Protein AF-A0A4Q3V909-F1 (afdb_monomer_lite)

pLDDT: mean 72.57, std 17.15, range [41.12, 91.94]

Secondary structure (DSSP, 8-state):
------TT------HHHHHHHHHHHHHHHHHHTSSS--HHHHHHHHHHHHHHHHHHHHHHHHHHH------

Sequence (71 aa):
MQTAFNPSVRITLPPTELGDYDFLRATYEALLRASSPDAAAIDAAFDALDAAHERFRAAHQRRVRNPEGVH

Foldseek 3Di:
DDDDPDPPPPVPDDPVLVVVLVVLVVQLVVLVVDPDRDPVSNVVSVVVNVVSVVVSVVVSVVCVVPVDPDD

Structure (mmCIF, N/CA/C/O backbone):
data_AF-A0A4Q3V909-F1
#
_entry.id   AF-A0A4Q3V909-F1
#
loop_
_atom_site.group_PDB
_atom_site.id
_atom_site.type_symbol
_atom_site.label_atom_id
_atom_site.label_alt_id
_atom_site.label_comp_id
_atom_site.label_asym_id
_atom_site.label_entity_id
_atom_site.label_seq_id
_atom_site.pdbx_PDB_ins_code
_atom_site.Cartn_x
_atom_site.Cartn_y
_atom_site.Cartn_z
_atom_site.occupancy
_atom_site.B_iso_or_equiv
_atom_site.auth_seq_id
_atom_site.auth_comp_id
_atom_site.auth_asym_id
_atom_site.auth_atom_id
_atom_site.pdbx_PDB_model_num
ATOM 1 N N . MET A 1 1 ? 36.363 -16.180 -2.490 1.00 41.12 1 MET A N 1
ATOM 2 C CA . MET A 1 1 ? 35.255 -16.050 -3.458 1.00 41.12 1 MET A CA 1
ATOM 3 C C . MET A 1 1 ? 34.271 -15.035 -2.891 1.00 41.12 1 MET A C 1
ATOM 5 O O . MET A 1 1 ? 33.525 -15.380 -1.990 1.00 41.12 1 MET A O 1
ATOM 9 N N . GLN A 1 2 ? 34.364 -13.767 -3.301 1.00 41.91 2 GLN A N 1
ATOM 10 C CA . GLN A 1 2 ? 33.451 -12.698 -2.875 1.00 41.91 2 GLN A CA 1
ATOM 11 C C . GLN A 1 2 ? 32.579 -12.341 -4.078 1.00 41.91 2 GLN A C 1
ATOM 13 O O . GLN A 1 2 ? 33.090 -11.878 -5.094 1.00 41.91 2 GLN A O 1
ATOM 18 N N . THR A 1 3 ? 31.280 -12.611 -3.996 1.00 42.41 3 THR A N 1
ATOM 19 C CA . THR A 1 3 ? 30.300 -12.124 -4.969 1.00 42.41 3 THR A CA 1
ATOM 20 C C . THR A 1 3 ? 30.144 -10.625 -4.758 1.00 42.41 3 THR A C 1
ATOM 22 O O . THR A 1 3 ? 29.576 -10.192 -3.756 1.00 42.41 3 THR A O 1
ATOM 25 N N . ALA A 1 4 ? 30.705 -9.836 -5.672 1.00 46.38 4 ALA A N 1
ATOM 26 C CA . ALA A 1 4 ? 30.546 -8.392 -5.689 1.00 46.38 4 ALA A CA 1
ATOM 27 C C . ALA A 1 4 ? 29.054 -8.050 -5.812 1.00 46.38 4 ALA A C 1
ATOM 29 O O . ALA A 1 4 ? 28.408 -8.370 -6.810 1.00 46.38 4 ALA A O 1
ATOM 30 N N . PHE A 1 5 ? 28.506 -7.409 -4.781 1.00 52.69 5 PHE A N 1
ATOM 31 C CA . PHE A 1 5 ? 27.222 -6.727 -4.856 1.00 52.69 5 PHE A CA 1
ATOM 32 C C . PHE A 1 5 ? 27.370 -5.637 -5.920 1.00 52.69 5 PHE A C 1
ATOM 34 O O . PHE A 1 5 ? 28.142 -4.705 -5.723 1.00 52.69 5 PHE A O 1
ATOM 41 N N . ASN A 1 6 ? 26.732 -5.797 -7.079 1.00 43.78 6 ASN A N 1
ATOM 42 C CA . ASN A 1 6 ? 26.817 -4.840 -8.179 1.00 43.78 6 ASN A CA 1
ATOM 43 C C . ASN A 1 6 ? 25.792 -3.713 -7.928 1.00 43.78 6 ASN A C 1
ATOM 45 O O . ASN A 1 6 ? 24.598 -3.951 -8.114 1.00 43.78 6 ASN A O 1
ATOM 49 N N . PRO A 1 7 ? 26.198 -2.496 -7.513 1.00 50.28 7 PRO A N 1
ATOM 50 C CA . PRO A 1 7 ? 25.268 -1.421 -7.150 1.00 50.28 7 PRO A CA 1
ATOM 51 C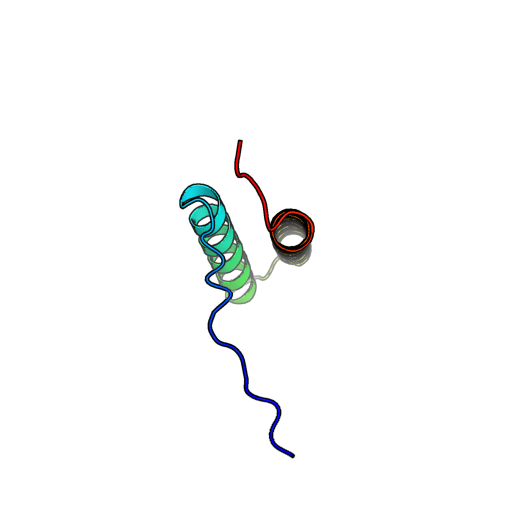 C . PRO A 1 7 ? 24.659 -0.704 -8.372 1.00 50.28 7 PRO A C 1
ATOM 53 O O . PRO A 1 7 ? 24.071 0.367 -8.237 1.00 50.28 7 PRO A O 1
ATOM 56 N N . SER A 1 8 ? 24.817 -1.251 -9.580 1.00 47.69 8 SER A N 1
ATOM 57 C CA . SER A 1 8 ? 24.561 -0.518 -10.827 1.00 47.69 8 SER A CA 1
ATOM 58 C C . SER A 1 8 ? 23.145 -0.661 -11.377 1.00 47.69 8 SER A C 1
ATOM 60 O O . SER A 1 8 ? 22.823 -0.030 -12.381 1.00 47.69 8 SER A O 1
ATOM 62 N N . VAL A 1 9 ? 22.256 -1.413 -10.724 1.00 50.56 9 VAL A N 1
ATOM 63 C CA . VAL A 1 9 ? 20.831 -1.354 -11.065 1.00 50.56 9 VAL A CA 1
ATOM 64 C C . VAL A 1 9 ? 20.221 -0.140 -10.368 1.00 50.56 9 VAL A C 1
ATOM 66 O O . VAL A 1 9 ? 19.486 -0.244 -9.388 1.00 50.56 9 VAL A O 1
ATOM 69 N N . ARG A 1 10 ? 20.530 1.052 -10.882 1.00 52.38 10 ARG A N 1
ATOM 70 C CA . ARG A 1 10 ? 19.696 2.224 -10.628 1.00 52.38 10 ARG A CA 1
ATOM 71 C C . ARG A 1 10 ? 18.390 1.983 -11.366 1.00 52.38 10 ARG A C 1
ATOM 73 O O . ARG A 1 10 ? 18.270 2.279 -12.552 1.00 52.38 10 ARG A O 1
ATOM 80 N N . ILE A 1 11 ? 17.420 1.390 -10.676 1.00 52.66 11 ILE A N 1
ATOM 81 C CA . ILE A 1 11 ? 16.045 1.367 -11.155 1.00 52.66 11 ILE A CA 1
ATOM 82 C C . ILE A 1 11 ? 15.586 2.829 -11.152 1.00 52.66 11 ILE A C 1
ATOM 84 O O . ILE A 1 11 ? 15.117 3.346 -10.146 1.00 52.66 11 ILE A O 1
ATOM 88 N N . THR A 1 12 ? 15.793 3.537 -12.265 1.00 52.03 12 THR A N 1
ATOM 89 C CA . THR A 1 12 ? 15.187 4.850 -12.478 1.00 52.03 12 THR A CA 1
ATOM 90 C C . THR A 1 12 ? 13.704 4.606 -12.691 1.00 52.03 12 THR A C 1
ATOM 92 O O . THR A 1 12 ? 13.265 4.296 -13.806 1.00 52.03 12 THR A O 1
ATOM 95 N N . LEU A 1 13 ? 12.965 4.626 -11.588 1.00 51.75 13 LEU A N 1
ATOM 96 C CA . LEU A 1 13 ? 11.517 4.607 -11.599 1.00 51.75 13 LEU A CA 1
ATOM 97 C C . LEU A 1 13 ? 11.021 5.950 -12.133 1.00 51.75 13 LEU A C 1
ATOM 99 O O . LEU A 1 13 ? 11.630 6.984 -11.838 1.00 51.75 13 LEU A O 1
ATOM 103 N N . PRO A 1 14 ? 9.946 5.960 -12.9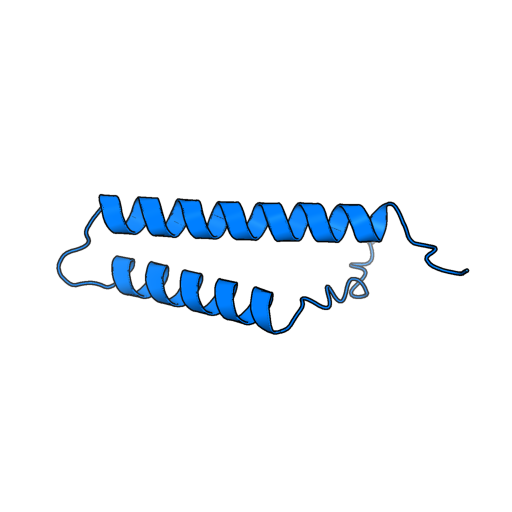35 1.00 53.12 14 PRO A N 1
ATOM 104 C CA . PRO A 1 14 ? 9.237 7.197 -13.206 1.00 53.12 14 PRO A CA 1
ATOM 105 C C . PRO A 1 14 ? 8.894 7.863 -11.862 1.00 53.12 14 PRO A C 1
ATOM 107 O O . PRO A 1 14 ? 8.454 7.163 -10.947 1.00 53.12 14 PRO A O 1
ATOM 110 N N . PRO A 1 15 ? 9.075 9.186 -11.713 1.00 56.47 15 PRO A N 1
ATOM 111 C CA . PRO A 1 15 ? 8.816 9.883 -10.450 1.00 56.47 15 PRO A CA 1
ATOM 112 C C . PRO A 1 15 ? 7.380 9.680 -9.942 1.00 56.47 15 PRO A C 1
ATOM 114 O O . PRO A 1 15 ? 7.155 9.680 -8.737 1.00 56.47 15 PRO A O 1
ATOM 117 N N . THR A 1 16 ? 6.429 9.440 -10.848 1.00 61.91 16 THR A N 1
ATOM 118 C CA . THR A 1 16 ? 5.038 9.105 -10.522 1.00 61.91 16 THR A CA 1
ATOM 119 C C . THR A 1 16 ? 4.915 7.749 -9.822 1.00 61.91 16 THR A C 1
ATOM 121 O O . THR A 1 16 ? 4.314 7.684 -8.760 1.00 61.91 16 THR A O 1
ATOM 124 N N . GLU A 1 17 ? 5.552 6.690 -10.338 1.00 63.19 17 GLU A N 1
ATOM 125 C CA . GLU A 1 17 ? 5.438 5.350 -9.739 1.00 63.19 17 GLU A CA 1
ATOM 126 C C . GLU A 1 17 ? 6.156 5.247 -8.387 1.00 63.19 17 GLU A C 1
ATOM 128 O O . GLU A 1 17 ? 5.703 4.527 -7.499 1.00 63.19 17 GLU A O 1
ATOM 133 N N . LEU A 1 18 ? 7.256 5.989 -8.204 1.00 66.94 18 LEU A N 1
ATOM 134 C CA . LEU A 1 18 ? 7.917 6.089 -6.900 1.00 66.94 18 LEU A CA 1
ATOM 135 C C . LEU A 1 18 ? 7.032 6.832 -5.883 1.00 66.94 18 LEU A C 1
ATOM 137 O O . LEU A 1 18 ? 6.915 6.390 -4.743 1.00 66.94 18 LEU A O 1
ATOM 141 N N . GLY A 1 19 ? 6.364 7.908 -6.314 1.00 73.38 19 GLY A N 1
ATOM 142 C CA . GLY A 1 19 ? 5.412 8.649 -5.484 1.00 73.38 19 GLY A CA 1
ATOM 143 C C . GLY A 1 19 ? 4.194 7.820 -5.067 1.00 73.38 19 GLY A C 1
ATOM 144 O O . GLY A 1 19 ? 3.797 7.869 -3.904 1.00 73.38 19 GLY A O 1
ATOM 145 N N . ASP A 1 20 ? 3.640 7.017 -5.980 1.00 77.25 20 ASP A N 1
ATOM 146 C CA . ASP A 1 20 ? 2.526 6.107 -5.683 1.00 77.25 20 ASP A CA 1
ATOM 147 C C . ASP A 1 20 ? 2.923 5.028 -4.662 1.00 77.25 20 ASP A C 1
ATOM 149 O O . ASP A 1 20 ? 2.155 4.720 -3.748 1.00 77.25 20 ASP A O 1
ATOM 153 N N . TYR A 1 21 ? 4.139 4.481 -4.765 1.00 79.56 21 TYR A N 1
ATOM 154 C CA . TYR A 1 21 ? 4.636 3.486 -3.812 1.00 79.56 21 TYR A CA 1
ATOM 155 C C . TYR A 1 21 ? 4.866 4.071 -2.412 1.00 79.56 21 TYR A C 1
ATOM 157 O O . TYR A 1 21 ? 4.450 3.468 -1.421 1.00 79.56 21 TYR A O 1
ATOM 165 N N . ASP A 1 22 ? 5.494 5.247 -2.312 1.00 84.38 22 ASP A N 1
ATOM 166 C CA . ASP A 1 22 ? 5.701 5.916 -1.022 1.00 84.38 22 ASP A CA 1
ATOM 167 C C . ASP A 1 22 ? 4.367 6.294 -0.363 1.00 84.38 22 ASP A C 1
ATOM 169 O O . ASP A 1 22 ? 4.212 6.135 0.852 1.00 84.38 22 ASP A O 1
ATOM 173 N N . PHE A 1 23 ? 3.377 6.720 -1.156 1.00 84.81 23 PHE A N 1
ATOM 174 C CA . PHE A 1 23 ? 2.022 6.969 -0.671 1.00 84.81 23 PHE A CA 1
ATOM 175 C C . PHE A 1 23 ? 1.375 5.693 -0.115 1.00 84.81 23 PHE A C 1
ATOM 177 O O . PHE A 1 23 ? 0.947 5.682 1.039 1.00 84.81 23 PHE A O 1
ATOM 184 N N . LEU A 1 24 ? 1.372 4.599 -0.886 1.00 87.19 24 LEU A N 1
ATOM 185 C CA . LEU A 1 24 ? 0.824 3.302 -0.467 1.00 87.19 24 LEU A CA 1
ATOM 186 C C . LEU A 1 24 ? 1.482 2.783 0.815 1.00 87.19 24 LEU A C 1
ATOM 188 O O . LEU A 1 24 ? 0.803 2.320 1.734 1.00 87.19 24 LEU A O 1
ATOM 192 N N . ARG A 1 25 ? 2.807 2.915 0.911 1.00 88.62 25 ARG A N 1
ATOM 193 C CA . ARG A 1 25 ? 3.564 2.527 2.099 1.00 88.62 25 ARG A CA 1
ATOM 194 C C . ARG A 1 25 ? 3.169 3.369 3.311 1.00 88.62 25 ARG A C 1
ATOM 196 O O . ARG A 1 25 ? 2.938 2.812 4.382 1.00 88.62 25 ARG A O 1
ATOM 203 N N . ALA A 1 26 ? 3.075 4.688 3.156 1.00 89.31 26 ALA A N 1
ATOM 204 C CA . ALA A 1 26 ? 2.664 5.577 4.237 1.00 89.31 26 ALA A CA 1
ATOM 205 C C . ALA A 1 26 ? 1.234 5.269 4.713 1.00 89.31 26 ALA A C 1
ATOM 207 O O . ALA A 1 26 ? 0.981 5.261 5.918 1.00 89.31 26 ALA A O 1
ATOM 208 N N . THR A 1 27 ? 0.316 4.955 3.793 1.00 87.44 27 THR A N 1
ATOM 209 C CA . THR A 1 27 ? -1.052 4.530 4.120 1.00 87.44 27 THR A CA 1
ATOM 210 C C . THR A 1 27 ? -1.064 3.225 4.911 1.00 87.44 27 THR A C 1
ATOM 212 O O . THR A 1 27 ? -1.704 3.161 5.960 1.00 87.44 27 THR A O 1
ATOM 215 N N . TYR A 1 28 ? -0.322 2.208 4.470 1.00 88.31 28 TYR A N 1
ATOM 216 C CA . TYR A 1 28 ? -0.209 0.937 5.188 1.00 88.31 28 TYR A CA 1
ATOM 217 C C . TYR A 1 28 ? 0.366 1.128 6.602 1.00 88.31 28 TYR A C 1
ATOM 219 O O . TYR A 1 28 ? -0.203 0.657 7.587 1.00 88.31 28 TYR A O 1
ATOM 227 N N . GLU A 1 29 ? 1.450 1.898 6.735 1.00 91.12 29 GLU A N 1
ATOM 228 C CA . GLU A 1 29 ? 2.056 2.196 8.036 1.00 91.12 29 GLU A CA 1
ATOM 229 C C . GLU A 1 29 ? 1.123 2.993 8.966 1.00 91.12 29 GLU A C 1
ATOM 231 O O . GLU A 1 29 ? 1.172 2.803 10.184 1.00 91.12 29 GLU A O 1
ATOM 236 N N . ALA A 1 30 ? 0.285 3.880 8.422 1.00 89.12 30 ALA A N 1
ATOM 237 C CA . ALA A 1 30 ? -0.712 4.626 9.187 1.00 89.12 30 ALA A 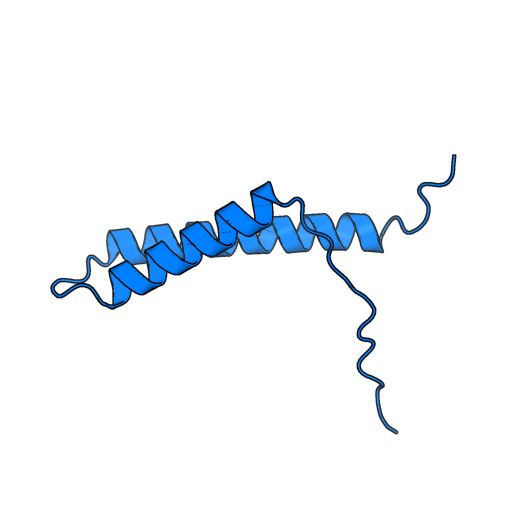CA 1
ATOM 238 C C . ALA A 1 30 ? -1.853 3.724 9.677 1.00 89.12 30 ALA A C 1
ATOM 240 O O . ALA A 1 30 ? -2.253 3.835 10.836 1.00 89.12 30 ALA A O 1
ATOM 241 N N . LEU A 1 31 ? -2.334 2.803 8.836 1.00 89.25 31 LEU A N 1
ATOM 242 C CA . LEU A 1 31 ? -3.369 1.833 9.206 1.00 89.25 31 LEU A CA 1
ATOM 243 C C . LEU A 1 31 ? -2.897 0.894 10.321 1.00 89.25 31 LEU A C 1
ATOM 245 O O . LEU A 1 31 ? -3.634 0.656 11.275 1.00 89.25 31 LEU A O 1
ATOM 249 N N . LEU A 1 32 ? -1.644 0.435 10.260 1.00 90.06 32 LEU A N 1
ATOM 250 C CA . LEU A 1 32 ? -1.046 -0.393 11.314 1.00 90.06 32 LEU A CA 1
ATOM 251 C C . LEU A 1 32 ? -0.901 0.337 12.655 1.00 90.06 32 LEU A C 1
ATOM 253 O O . LEU A 1 32 ? -0.932 -0.293 13.710 1.00 90.06 32 LEU A O 1
ATOM 257 N N . ARG A 1 33 ? -0.706 1.659 12.623 1.00 91.94 33 ARG A N 1
ATOM 258 C CA . ARG A 1 33 ? -0.549 2.497 13.822 1.00 91.94 33 ARG A CA 1
ATOM 259 C C . ARG A 1 33 ? -1.866 3.086 14.326 1.00 91.94 33 ARG A C 1
ATOM 261 O O . ARG A 1 33 ? -1.858 3.790 15.336 1.00 91.94 33 ARG A O 1
ATOM 268 N N . ALA A 1 34 ? -2.978 2.844 13.635 1.00 88.69 34 ALA A N 1
ATOM 269 C CA . ALA A 1 34 ? -4.277 3.358 14.031 1.00 88.69 34 ALA A CA 1
ATOM 270 C C . ALA A 1 34 ? -4.713 2.756 15.376 1.00 88.69 34 ALA A C 1
ATOM 272 O O . ALA A 1 34 ? -4.531 1.568 15.628 1.00 88.69 34 ALA A O 1
ATOM 273 N N . SER A 1 35 ? -5.350 3.565 16.228 1.00 85.56 35 SER A N 1
ATOM 274 C CA . SER A 1 35 ? -5.855 3.105 17.533 1.00 85.56 35 SER A CA 1
ATOM 275 C C . SER A 1 35 ? -6.914 2.000 17.426 1.00 85.56 35 SER A C 1
ATOM 277 O O . SER A 1 35 ? -7.136 1.275 18.390 1.00 85.56 35 SER A O 1
ATOM 279 N N . SER A 1 36 ? -7.570 1.878 16.269 1.00 88.44 36 SER A N 1
ATOM 280 C CA . SER A 1 36 ? -8.470 0.777 15.926 1.00 88.44 36 SER A CA 1
ATOM 281 C C . SER A 1 36 ? -8.117 0.284 14.519 1.00 88.44 36 SER A C 1
ATOM 283 O O . SER A 1 36 ? -8.636 0.839 13.548 1.00 88.44 36 SER A O 1
ATOM 285 N N . PRO A 1 37 ? -7.206 -0.695 14.387 1.00 82.62 37 PRO A N 1
ATOM 286 C CA . PRO A 1 37 ? -6.792 -1.203 13.087 1.00 82.62 37 PRO A CA 1
ATOM 287 C C . PRO A 1 37 ? -7.949 -1.940 12.405 1.00 82.62 37 PRO A C 1
ATOM 289 O O . PRO A 1 37 ? -8.533 -2.867 12.967 1.00 82.62 37 PRO A O 1
ATOM 292 N N . ASP A 1 38 ? -8.270 -1.519 11.184 1.00 89.88 38 ASP A N 1
ATOM 293 C CA . ASP A 1 38 ? -9.223 -2.205 10.314 1.00 89.88 38 ASP A CA 1
ATOM 294 C C . ASP A 1 38 ? -8.464 -3.225 9.460 1.00 89.88 38 ASP A C 1
ATOM 296 O O . ASP A 1 38 ? -7.688 -2.859 8.574 1.00 89.88 38 ASP A O 1
ATOM 300 N N . ALA A 1 39 ? -8.681 -4.509 9.745 1.00 89.62 39 ALA A N 1
ATOM 301 C CA . ALA A 1 39 ? -8.015 -5.603 9.049 1.00 89.62 39 ALA A CA 1
ATOM 302 C C . ALA A 1 39 ? -8.292 -5.591 7.537 1.00 89.62 39 ALA A C 1
ATOM 304 O O . ALA A 1 39 ? -7.371 -5.802 6.757 1.00 89.62 39 ALA A O 1
ATOM 305 N N . ALA A 1 40 ? -9.516 -5.261 7.110 1.00 90.69 40 ALA A N 1
ATOM 306 C CA . ALA A 1 40 ? -9.857 -5.226 5.690 1.00 90.69 40 ALA A CA 1
ATOM 307 C C . ALA A 1 40 ? -9.132 -4.083 4.964 1.00 90.69 40 ALA A C 1
ATOM 309 O O . ALA A 1 40 ? -8.690 -4.240 3.826 1.00 90.69 40 ALA A O 1
ATOM 310 N N . ALA A 1 41 ? -8.973 -2.936 5.630 1.00 86.12 41 ALA A N 1
ATOM 311 C CA . ALA A 1 41 ? -8.209 -1.818 5.085 1.00 86.12 41 ALA A CA 1
ATOM 312 C C . ALA A 1 41 ? -6.706 -2.134 5.000 1.00 86.12 41 ALA A C 1
ATOM 314 O O . ALA A 1 41 ? -6.047 -1.740 4.038 1.00 86.12 41 ALA A O 1
ATOM 315 N N . ILE A 1 42 ? -6.166 -2.847 5.993 1.00 89.69 42 ILE A N 1
ATOM 316 C CA . ILE A 1 42 ? -4.763 -3.283 6.021 1.00 89.69 42 ILE A CA 1
ATOM 317 C C . ILE A 1 42 ? -4.490 -4.285 4.895 1.00 89.69 42 ILE A C 1
ATOM 319 O O . ILE A 1 42 ? -3.519 -4.098 4.162 1.00 89.69 42 ILE A O 1
ATOM 323 N N . ASP A 1 43 ? -5.357 -5.284 4.715 1.00 90.56 43 ASP A N 1
ATOM 324 C CA . ASP A 1 43 ? -5.233 -6.280 3.644 1.00 90.56 43 ASP A CA 1
ATOM 325 C C . ASP A 1 43 ? -5.299 -5.614 2.262 1.00 90.56 43 ASP A C 1
ATOM 327 O O . ASP A 1 43 ? -4.430 -5.837 1.421 1.00 90.56 43 ASP A O 1
ATOM 331 N N . ALA A 1 44 ? -6.247 -4.695 2.049 1.00 89.44 44 ALA A N 1
ATOM 332 C CA . ALA A 1 44 ? -6.345 -3.951 0.793 1.00 89.44 44 ALA A CA 1
ATOM 333 C C . ALA A 1 44 ? -5.101 -3.086 0.510 1.00 89.44 44 ALA A C 1
ATOM 335 O O . ALA A 1 44 ? -4.660 -2.973 -0.636 1.00 89.44 44 ALA A O 1
ATOM 336 N N . ALA A 1 45 ? -4.518 -2.469 1.545 1.00 87.88 45 ALA A N 1
ATOM 337 C CA . ALA A 1 45 ? -3.282 -1.702 1.411 1.00 87.88 45 ALA A CA 1
ATOM 338 C C . ALA A 1 45 ? -2.071 -2.606 1.117 1.00 87.88 45 ALA A C 1
ATOM 340 O O . ALA A 1 45 ? -1.197 -2.224 0.336 1.00 87.88 45 ALA A O 1
ATOM 341 N N . PHE A 1 46 ? -2.034 -3.808 1.697 1.00 88.06 46 PHE A N 1
ATOM 342 C CA . PHE A 1 46 ? -1.004 -4.804 1.420 1.00 88.06 46 PHE A CA 1
ATOM 343 C C . PHE A 1 46 ? -1.084 -5.322 -0.024 1.00 88.06 46 PHE A C 1
ATOM 345 O O . PHE A 1 46 ? -0.078 -5.294 -0.731 1.00 88.06 46 PHE A O 1
ATOM 352 N N . ASP A 1 47 ? -2.276 -5.685 -0.504 1.00 89.62 47 ASP A N 1
ATOM 353 C CA . ASP A 1 47 ? -2.496 -6.124 -1.890 1.00 89.62 47 ASP A CA 1
ATOM 354 C C . ASP A 1 47 ? -2.078 -5.048 -2.905 1.00 89.62 47 ASP A C 1
ATOM 356 O O . ASP A 1 47 ? -1.483 -5.336 -3.947 1.00 89.62 47 ASP A O 1
ATOM 360 N N . ALA A 1 48 ? -2.351 -3.778 -2.597 1.00 86.12 48 ALA A N 1
ATOM 361 C CA . ALA A 1 48 ? -1.952 -2.664 -3.448 1.00 86.12 48 ALA A CA 1
ATOM 362 C C . ALA A 1 48 ? -0.422 -2.472 -3.495 1.00 86.12 48 ALA A C 1
ATOM 364 O O . ALA A 1 48 ? 0.125 -2.169 -4.561 1.00 86.12 48 ALA A O 1
ATOM 365 N N . LEU A 1 49 ? 0.277 -2.684 -2.373 1.00 87.12 49 LEU A N 1
ATOM 366 C CA . LEU A 1 49 ? 1.742 -2.683 -2.318 1.00 87.12 49 LEU A CA 1
ATOM 367 C C . LEU A 1 49 ? 2.345 -3.847 -3.110 1.00 87.12 49 LEU A C 1
ATOM 369 O O . LEU A 1 49 ? 3.310 -3.638 -3.848 1.00 87.12 49 LEU A O 1
ATOM 373 N N . ASP A 1 50 ? 1.772 -5.043 -2.999 1.00 88.25 50 ASP A N 1
ATOM 374 C CA . ASP A 1 50 ? 2.235 -6.224 -3.733 1.00 88.25 50 ASP A CA 1
ATOM 375 C C . ASP A 1 50 ? 2.047 -6.046 -5.248 1.00 88.25 50 ASP A C 1
ATOM 377 O O . ASP A 1 50 ? 2.976 -6.240 -6.036 1.00 88.25 50 ASP A O 1
ATOM 381 N N . ALA A 1 51 ? 0.894 -5.518 -5.670 1.00 87.00 51 ALA A N 1
ATOM 382 C CA . ALA A 1 51 ? 0.641 -5.181 -7.068 1.00 87.00 51 ALA A CA 1
ATOM 383 C C . ALA A 1 51 ? 1.623 -4.126 -7.612 1.00 87.00 51 ALA A C 1
ATOM 385 O O . ALA A 1 51 ? 2.069 -4.224 -8.761 1.00 87.00 51 ALA A O 1
ATOM 386 N N . ALA A 1 52 ? 1.977 -3.114 -6.811 1.00 84.38 52 ALA A N 1
ATOM 387 C CA . ALA A 1 52 ? 3.007 -2.144 -7.179 1.00 84.38 52 ALA A CA 1
ATOM 388 C C . ALA A 1 52 ? 4.387 -2.815 -7.307 1.00 84.38 52 ALA A C 1
ATOM 390 O O . ALA A 1 52 ? 5.110 -2.566 -8.275 1.00 84.38 52 ALA A O 1
ATOM 391 N N . HIS A 1 53 ? 4.724 -3.727 -6.391 1.00 84.25 53 HIS A N 1
ATOM 392 C CA . HIS A 1 53 ? 5.968 -4.494 -6.429 1.00 84.25 53 HIS A CA 1
ATOM 393 C C . HIS A 1 53 ? 6.079 -5.359 -7.692 1.00 84.25 53 HIS A C 1
ATOM 395 O O . HIS A 1 53 ? 7.114 -5.356 -8.365 1.00 84.25 53 HIS A O 1
ATOM 401 N N . GLU A 1 54 ? 5.007 -6.051 -8.072 1.00 86.12 54 GLU A N 1
ATOM 402 C CA . GLU A 1 54 ? 4.968 -6.869 -9.285 1.00 86.12 54 GLU A CA 1
ATOM 403 C C . GLU A 1 54 ? 5.102 -6.019 -10.559 1.00 86.12 54 GLU A C 1
ATOM 405 O O . GLU A 1 54 ? 5.826 -6.400 -11.485 1.00 86.12 54 GLU A O 1
ATOM 410 N N . ARG A 1 55 ? 4.517 -4.812 -10.599 1.00 80.94 55 ARG A N 1
ATOM 411 C CA . ARG A 1 55 ? 4.739 -3.862 -11.708 1.00 80.94 55 ARG A CA 1
ATOM 412 C C . ARG A 1 55 ? 6.202 -3.443 -11.806 1.00 80.94 55 ARG A C 1
ATOM 414 O O . ARG A 1 55 ? 6.759 -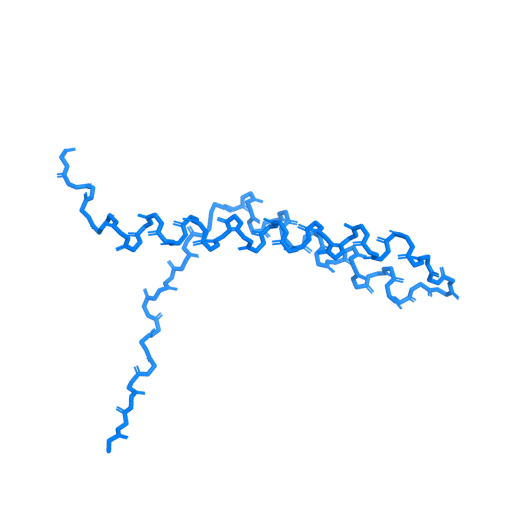3.463 -12.906 1.00 80.94 55 ARG A O 1
ATOM 421 N N . PHE A 1 56 ? 6.852 -3.143 -10.679 1.00 77.62 56 PHE A N 1
ATOM 422 C CA . PHE A 1 56 ? 8.282 -2.830 -10.661 1.00 77.62 56 PHE A CA 1
ATOM 423 C C . PHE A 1 56 ? 9.134 -4.003 -11.127 1.00 77.62 56 PHE A C 1
ATOM 425 O O . PHE A 1 56 ? 10.045 -3.820 -11.939 1.00 77.62 56 PHE A O 1
ATOM 432 N N . ARG A 1 57 ? 8.821 -5.218 -10.674 1.00 81.88 57 ARG A N 1
ATOM 433 C CA . ARG A 1 57 ? 9.509 -6.438 -11.097 1.00 81.88 57 ARG A CA 1
ATOM 434 C C . ARG A 1 57 ? 9.365 -6.662 -12.599 1.00 81.88 57 ARG A C 1
ATOM 436 O O . ARG A 1 57 ? 10.366 -6.918 -13.269 1.00 81.88 57 ARG A O 1
ATOM 443 N N . ALA A 1 58 ? 8.160 -6.510 -13.141 1.00 80.00 58 ALA A N 1
ATOM 444 C CA . ALA A 1 58 ? 7.892 -6.632 -14.568 1.00 80.00 58 ALA A CA 1
ATOM 445 C C . ALA A 1 58 ? 8.610 -5.545 -15.387 1.00 80.00 58 ALA A C 1
ATOM 447 O O . ALA A 1 58 ? 9.222 -5.847 -16.415 1.00 80.00 58 ALA A O 1
ATOM 448 N N . ALA A 1 59 ? 8.592 -4.288 -14.932 1.00 75.56 59 ALA A N 1
ATOM 449 C CA . ALA A 1 59 ? 9.305 -3.185 -15.574 1.00 75.56 59 ALA A CA 1
ATOM 450 C C . ALA A 1 59 ? 10.825 -3.416 -15.567 1.00 75.56 59 ALA A C 1
ATOM 452 O O . ALA A 1 59 ? 11.492 -3.247 -16.592 1.00 75.56 59 ALA A O 1
ATOM 453 N N . HIS A 1 60 ? 11.369 -3.874 -14.440 1.00 72.62 60 HIS A N 1
ATOM 454 C CA . HIS A 1 60 ? 12.774 -4.235 -14.307 1.00 72.62 60 HIS A CA 1
ATOM 455 C C . HIS A 1 60 ? 13.148 -5.406 -15.225 1.00 72.62 60 HIS A C 1
ATOM 457 O O . HIS A 1 60 ? 14.125 -5.317 -15.962 1.00 72.62 60 HIS A O 1
ATOM 463 N N . GLN A 1 61 ? 12.349 -6.475 -15.264 1.00 75.75 61 GLN A N 1
ATOM 464 C CA . GLN A 1 61 ? 12.580 -7.611 -16.160 1.00 75.75 61 GLN A CA 1
ATOM 465 C C . GLN A 1 61 ? 12.519 -7.216 -17.638 1.00 75.75 61 GLN A C 1
ATOM 467 O O . GLN A 1 61 ? 13.339 -7.694 -18.419 1.00 75.75 61 GLN A O 1
ATOM 472 N N . ARG A 1 62 ? 11.603 -6.322 -18.036 1.00 69.38 62 ARG A N 1
ATOM 473 C CA . ARG A 1 62 ? 11.572 -5.776 -19.404 1.00 69.38 62 ARG A CA 1
ATOM 474 C C . ARG A 1 62 ? 12.859 -5.024 -19.742 1.00 69.38 62 ARG A C 1
ATOM 476 O O . ARG A 1 62 ? 13.387 -5.220 -20.831 1.00 69.38 62 ARG A O 1
ATOM 483 N N . ARG A 1 63 ? 13.391 -4.223 -18.812 1.00 64.88 63 ARG A N 1
ATOM 484 C CA . ARG A 1 63 ? 14.665 -3.504 -18.995 1.00 64.88 63 ARG A CA 1
ATOM 485 C C . ARG A 1 63 ? 15.873 -4.443 -19.031 1.00 64.88 63 ARG A C 1
ATOM 487 O O . ARG A 1 63 ? 16.744 -4.267 -19.868 1.00 64.88 63 ARG A O 1
ATOM 494 N N . VAL A 1 64 ? 15.914 -5.465 -18.177 1.00 61.25 64 VAL A N 1
ATOM 495 C CA . VAL A 1 64 ? 17.010 -6.453 -18.154 1.00 61.25 64 VAL A CA 1
ATOM 496 C C . VAL A 1 64 ? 16.985 -7.363 -19.384 1.00 61.25 64 VAL A C 1
ATOM 498 O O . VAL A 1 64 ? 18.038 -7.735 -19.891 1.00 61.25 64 VAL A O 1
ATOM 501 N N . ARG A 1 65 ? 15.797 -7.717 -19.891 1.00 57.62 65 ARG A N 1
ATOM 502 C CA . ARG A 1 65 ? 15.643 -8.537 -21.102 1.00 57.62 65 ARG A CA 1
ATOM 503 C C . ARG A 1 65 ? 15.910 -7.752 -22.391 1.00 57.62 65 ARG A C 1
ATOM 505 O O . ARG A 1 65 ? 16.230 -8.373 -23.398 1.00 57.62 65 ARG A 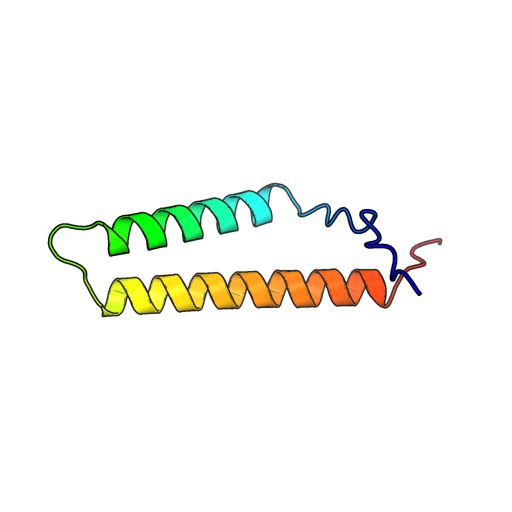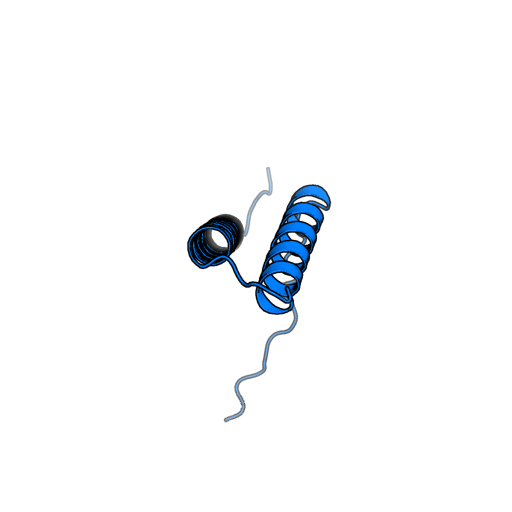O 1
ATOM 512 N N . ASN A 1 66 ? 15.797 -6.424 -22.364 1.00 51.44 66 ASN A N 1
ATOM 513 C CA . ASN A 1 66 ? 16.092 -5.553 -23.499 1.00 51.44 66 ASN A CA 1
ATOM 514 C C . ASN A 1 66 ? 17.170 -4.514 -23.130 1.00 51.44 66 ASN A C 1
ATOM 516 O O . ASN A 1 66 ? 16.835 -3.344 -22.937 1.00 51.44 66 ASN A O 1
ATOM 520 N N . PRO A 1 67 ? 18.452 -4.918 -23.021 1.00 51.50 67 PRO A N 1
ATOM 521 C CA . PRO A 1 67 ? 19.548 -3.979 -22.771 1.00 51.50 67 PRO A CA 1
ATOM 522 C C . PRO A 1 67 ? 19.836 -3.047 -23.965 1.00 51.50 67 PRO A C 1
ATOM 524 O O . PRO A 1 67 ? 20.535 -2.055 -23.805 1.00 51.50 67 PRO A O 1
ATOM 527 N N . GLU A 1 68 ? 19.252 -3.316 -25.137 1.00 52.12 68 GLU A N 1
ATOM 528 C CA . GLU A 1 68 ? 19.521 -2.612 -26.391 1.00 52.12 68 GLU A CA 1
ATOM 529 C C . GLU A 1 68 ? 18.226 -1.963 -26.910 1.00 52.12 68 GLU A C 1
ATOM 531 O O . GLU A 1 68 ? 17.414 -2.569 -27.608 1.00 52.12 68 GLU A O 1
ATOM 536 N N . GLY A 1 69 ? 18.005 -0.710 -26.527 1.00 47.94 69 GLY A N 1
ATOM 537 C CA . GLY A 1 69 ? 17.152 0.223 -27.260 1.00 47.94 69 GLY A CA 1
ATOM 538 C C . GLY A 1 69 ? 18.033 1.192 -28.039 1.00 47.94 69 GLY A C 1
ATOM 539 O O . GLY A 1 69 ? 17.950 2.394 -27.813 1.00 47.94 69 GLY A O 1
ATOM 540 N N . VAL A 1 70 ? 18.931 0.661 -28.874 1.00 49.31 70 VAL A N 1
ATOM 541 C CA . VAL A 1 70 ? 19.668 1.433 -29.879 1.00 49.31 70 VAL A CA 1
ATOM 542 C C . VAL A 1 70 ? 19.019 1.133 -31.223 1.00 49.31 70 VAL A C 1
ATOM 544 O O . VAL A 1 70 ? 19.286 0.089 -31.804 1.00 49.31 70 VAL A O 1
ATOM 547 N N . HIS A 1 71 ? 18.144 2.025 -31.681 1.00 43.38 71 HIS A N 1
ATOM 548 C CA . HIS A 1 71 ? 17.853 2.266 -33.094 1.00 43.38 71 HIS A CA 1
ATOM 549 C C . HIS A 1 71 ? 17.306 3.681 -33.249 1.00 43.38 71 HIS A C 1
ATOM 551 O O . HIS A 1 71 ? 16.348 4.021 -32.518 1.00 43.38 71 HIS A O 1
#

Radius of gyration: 16.75 Å; chains: 1; bounding box: 45×26×51 Å